Protein AF-A0A3L8BNQ1-F1 (afdb_monomer_lite)

Foldseek 3Di:
DQLLLQLLVLLVCVLANPPPDDSVLDDLQLLVLSLVLQCVLQVVLVNNPQQPDDPDDDQDSVNSSVSSSVVSVCVVVVVCSNRPPCSNVSSVVSVVSNVCVSVVNDDDDD

pLDDT: mean 76.47, std 13.31, range [37.41, 91.31]

Structure (mmCIF, N/CA/C/O backbone):
data_AF-A0A3L8BNQ1-F1
#
_entry.id   AF-A0A3L8BNQ1-F1
#
loop_
_atom_site.group_PDB
_atom_site.id
_atom_site.type_symbol
_atom_site.label_atom_id
_atom_site.label_alt_id
_atom_site.label_comp_id
_atom_site.label_asym_id
_atom_site.label_entity_id
_atom_site.label_seq_id
_atom_site.pdbx_PDB_ins_code
_atom_site.Cartn_x
_atom_site.Cartn_y
_atom_site.Cartn_z
_atom_site.occupancy
_atom_site.B_iso_or_equiv
_atom_site.auth_seq_id
_atom_site.auth_comp_id
_atom_site.auth_asym_id
_atom_site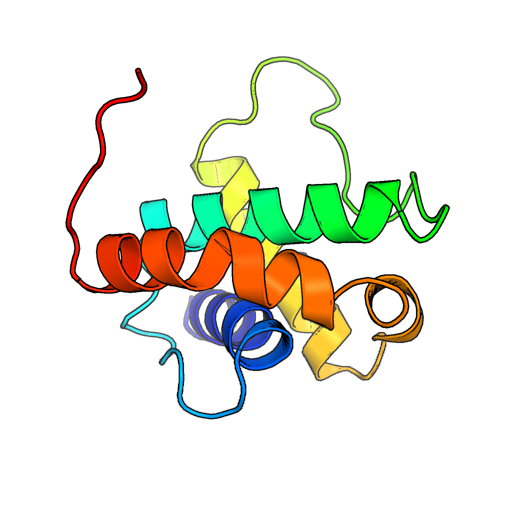.auth_atom_id
_atom_site.pdbx_PDB_model_num
ATOM 1 N N . MET A 1 1 ? -12.220 17.089 0.142 1.00 49.22 1 MET A N 1
ATOM 2 C CA . MET A 1 1 ? -11.146 16.472 0.964 1.00 49.22 1 MET A CA 1
ATOM 3 C C . MET A 1 1 ? -11.476 15.070 1.510 1.00 49.22 1 MET A C 1
ATOM 5 O O . MET A 1 1 ? -10.539 14.303 1.681 1.00 49.22 1 MET A O 1
ATOM 9 N N . LYS A 1 2 ? -12.750 14.669 1.704 1.00 50.25 2 LYS A N 1
ATOM 10 C CA . LYS A 1 2 ? -13.127 13.302 2.158 1.00 50.25 2 LYS A CA 1
ATOM 11 C C . LYS A 1 2 ? -12.598 12.156 1.272 1.00 50.25 2 LYS A C 1
ATOM 13 O O . LYS A 1 2 ? -12.063 11.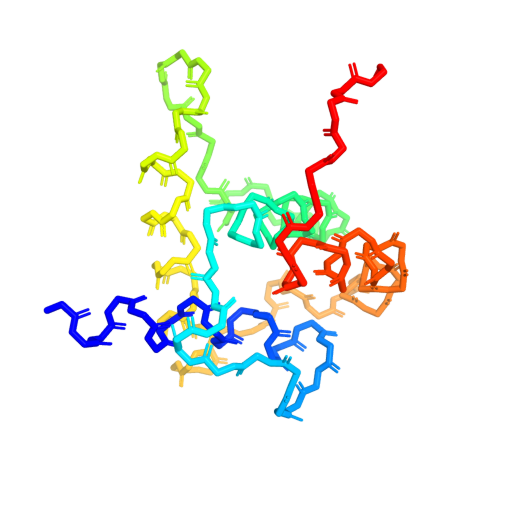186 1.795 1.00 50.25 2 LYS A O 1
ATOM 18 N N . TYR A 1 3 ? -12.665 12.303 -0.054 1.00 55.81 3 TYR A N 1
ATOM 19 C CA . TYR A 1 3 ? -12.192 11.273 -0.992 1.00 55.81 3 TYR A CA 1
ATOM 20 C C . TYR A 1 3 ? -10.679 11.015 -0.919 1.00 55.81 3 TYR A C 1
ATOM 22 O O . TYR A 1 3 ? -10.246 9.882 -1.076 1.00 55.81 3 TYR A O 1
ATOM 30 N N . GLY A 1 4 ? -9.868 12.037 -0.617 1.00 62.62 4 GLY A N 1
ATOM 31 C CA . GLY A 1 4 ? -8.415 11.871 -0.504 1.00 62.62 4 GLY A CA 1
ATOM 32 C C . GLY A 1 4 ? -8.011 10.990 0.680 1.00 62.62 4 GLY A C 1
ATOM 33 O O . GLY A 1 4 ? -7.112 10.170 0.553 1.00 62.62 4 GLY A O 1
ATOM 34 N N . MET A 1 5 ? -8.707 11.114 1.813 1.00 68.56 5 MET A N 1
ATOM 35 C CA . MET A 1 5 ? -8.487 10.280 2.999 1.00 68.56 5 MET A CA 1
ATOM 36 C C . MET A 1 5 ? -8.899 8.821 2.768 1.00 68.56 5 MET A C 1
ATOM 38 O O . MET A 1 5 ? -8.133 7.917 3.091 1.00 68.56 5 MET A O 1
ATOM 42 N N . LEU A 1 6 ? -10.064 8.605 2.148 1.00 77.00 6 LEU A N 1
ATOM 43 C CA . LEU A 1 6 ? -10.577 7.275 1.801 1.00 77.00 6 LEU A CA 1
ATOM 44 C C . LEU A 1 6 ? -9.618 6.500 0.896 1.00 77.00 6 LEU A C 1
ATOM 46 O O . LEU A 1 6 ? -9.291 5.351 1.185 1.00 77.00 6 LEU A O 1
ATOM 50 N N . CYS A 1 7 ? -9.098 7.148 -0.147 1.00 79.12 7 CYS A N 1
ATOM 51 C CA . CYS A 1 7 ? -8.175 6.482 -1.056 1.00 79.12 7 CYS A CA 1
ATOM 52 C C . CYS A 1 7 ? -6.866 6.069 -0.366 1.00 79.12 7 CYS A C 1
ATOM 54 O O . CYS A 1 7 ? -6.302 5.033 -0.694 1.00 79.12 7 CYS A O 1
ATOM 56 N N . ARG A 1 8 ? -6.373 6.829 0.620 1.00 82.62 8 ARG A N 1
ATOM 57 C CA . ARG A 1 8 ? -5.137 6.452 1.329 1.00 82.62 8 ARG A CA 1
ATOM 58 C C . ARG A 1 8 ? -5.316 5.186 2.163 1.00 82.62 8 ARG A C 1
ATOM 60 O O . ARG A 1 8 ? -4.459 4.309 2.128 1.00 82.62 8 ARG A O 1
ATOM 67 N N . ALA A 1 9 ? -6.449 5.068 2.853 1.00 87.50 9 ALA A N 1
ATOM 68 C CA . ALA A 1 9 ? -6.789 3.859 3.598 1.00 87.50 9 ALA A CA 1
ATOM 69 C C . ALA A 1 9 ? -6.958 2.643 2.673 1.00 87.50 9 ALA A C 1
ATOM 71 O O . ALA A 1 9 ? -6.587 1.538 3.052 1.00 87.50 9 ALA A O 1
ATOM 72 N N . ALA A 1 10 ? -7.443 2.840 1.441 1.00 89.25 10 ALA A N 1
ATOM 73 C CA . ALA A 1 10 ? -7.598 1.758 0.471 1.00 89.25 10 ALA A CA 1
ATOM 74 C C . ALA A 1 10 ? -6.269 1.072 0.115 1.00 89.25 10 ALA A C 1
ATOM 76 O O . ALA A 1 10 ? -6.237 -0.150 0.013 1.00 89.25 10 ALA A O 1
ATOM 77 N N . VAL A 1 11 ? -5.166 1.821 -0.013 1.00 87.56 11 VAL A N 1
ATOM 78 C CA . VAL A 1 11 ? -3.832 1.233 -0.260 1.00 87.56 11 VAL A CA 1
ATOM 79 C C . VAL A 1 11 ? -3.388 0.362 0.912 1.00 87.56 11 VAL A C 1
ATOM 81 O O . VAL A 1 11 ? -2.902 -0.749 0.718 1.00 87.56 11 VAL A O 1
ATOM 84 N N . ILE A 1 12 ? -3.586 0.842 2.138 1.00 90.56 12 ILE A N 1
ATOM 85 C CA . ILE A 1 12 ? -3.222 0.090 3.340 1.00 90.56 12 ILE A CA 1
ATOM 86 C C . ILE A 1 12 ? -4.093 -1.169 3.462 1.00 90.56 12 ILE A C 1
ATOM 88 O O . ILE A 1 12 ? -3.587 -2.280 3.596 1.00 90.56 12 ILE A O 1
ATOM 92 N N . ASN A 1 13 ? -5.408 -1.037 3.312 1.00 91.31 13 ASN A N 1
ATOM 93 C CA . ASN A 1 13 ? -6.318 -2.181 3.388 1.00 91.31 13 ASN A CA 1
ATOM 94 C C . ASN A 1 13 ? -6.104 -3.183 2.250 1.00 91.31 13 ASN A C 1
ATOM 96 O O . ASN A 1 13 ? -6.392 -4.370 2.396 1.00 91.31 13 ASN A O 1
ATOM 100 N N . TYR A 1 14 ? -5.560 -2.722 1.127 1.00 87.19 14 TYR A N 1
ATOM 101 C CA . TYR A 1 14 ? -5.072 -3.599 0.087 1.00 87.19 14 TYR A CA 1
ATOM 102 C C . TYR A 1 14 ? -3.890 -4.417 0.604 1.00 87.19 14 TYR A C 1
ATOM 104 O O . TYR A 1 14 ? -4.013 -5.624 0.711 1.00 87.19 14 TYR A O 1
ATOM 112 N N . PHE A 1 15 ? -2.778 -3.840 1.041 1.00 85.69 15 PHE A N 1
ATOM 113 C CA . PHE A 1 15 ? -1.634 -4.657 1.478 1.00 85.69 15 PHE A CA 1
ATOM 114 C C . PHE A 1 15 ? -1.908 -5.552 2.697 1.00 85.69 15 PHE A C 1
ATOM 116 O O . PHE A 1 15 ? -1.455 -6.695 2.713 1.00 85.69 15 PHE A O 1
ATOM 123 N N . TRP A 1 16 ? -2.659 -5.062 3.683 1.00 90.56 16 TRP A N 1
ATOM 124 C CA . TRP A 1 16 ? -2.735 -5.687 5.009 1.00 90.56 16 TRP A CA 1
ATOM 125 C C . TRP A 1 16 ? -4.125 -6.195 5.409 1.00 90.56 16 TRP A C 1
ATOM 127 O O . TRP A 1 16 ? -4.280 -6.761 6.487 1.00 90.56 16 TRP A O 1
ATOM 137 N N . GLY A 1 17 ? -5.113 -6.073 4.521 1.00 89.19 17 GLY A N 1
ATOM 138 C CA . GLY A 1 17 ? -6.469 -6.572 4.734 1.00 89.19 17 GLY A CA 1
ATOM 139 C C . GLY A 1 17 ? -7.450 -5.491 5.184 1.00 89.19 17 GLY A C 1
ATOM 140 O O . GLY A 1 17 ? -7.073 -4.439 5.709 1.00 89.19 17 GLY A O 1
ATOM 141 N N . GLN A 1 18 ? -8.738 -5.759 4.956 1.00 89.12 18 GLN A N 1
ATOM 142 C CA . GLN A 1 18 ? -9.819 -4.838 5.307 1.00 89.12 18 GLN A CA 1
ATOM 143 C C . GLN A 1 18 ? -9.824 -4.538 6.810 1.00 89.12 18 GLN A C 1
ATOM 145 O O . GLN A 1 18 ? -9.651 -5.436 7.627 1.00 89.12 18 GLN A O 1
ATOM 150 N N . GLY A 1 19 ? -10.026 -3.266 7.163 1.00 88.12 19 GLY A N 1
ATOM 151 C CA . GLY A 1 19 ? -10.056 -2.807 8.556 1.00 88.12 19 GLY A CA 1
ATOM 152 C C . GLY A 1 19 ? -8.691 -2.463 9.163 1.00 88.12 19 GLY A C 1
ATOM 153 O O . GLY A 1 19 ? -8.660 -1.976 10.288 1.00 88.12 19 GLY A O 1
ATOM 154 N N . THR A 1 20 ? -7.581 -2.631 8.433 1.00 90.94 20 THR A N 1
ATOM 155 C CA . THR A 1 20 ? -6.242 -2.237 8.921 1.00 90.94 20 THR A CA 1
ATOM 156 C C . THR A 1 20 ? -6.117 -0.725 9.117 1.00 90.94 20 THR A C 1
ATOM 158 O O . THR A 1 20 ? -5.512 -0.263 10.081 1.00 90.94 20 THR A O 1
ATOM 161 N N . ALA A 1 21 ? -6.691 0.065 8.210 1.00 91.19 21 ALA A N 1
ATOM 162 C CA . ALA A 1 21 ? -6.732 1.514 8.315 1.00 91.19 21 ALA A CA 1
ATOM 163 C C . ALA A 1 21 ? -8.126 2.067 8.029 1.00 91.19 21 ALA A C 1
ATOM 165 O O . ALA A 1 21 ? -8.843 1.617 7.127 1.00 91.19 21 ALA A O 1
ATOM 166 N N . THR A 1 22 ? -8.463 3.121 8.766 1.00 90.94 22 THR A N 1
ATOM 167 C CA . THR A 1 22 ? -9.602 3.993 8.486 1.00 90.94 22 THR A CA 1
ATOM 168 C C . THR A 1 22 ? -9.108 5.266 7.797 1.00 90.94 22 THR A C 1
ATOM 170 O O . THR A 1 22 ? -7.935 5.624 7.920 1.00 90.94 22 THR A O 1
ATOM 173 N N . PRO A 1 23 ? -9.970 6.004 7.080 1.00 86.38 23 PRO A N 1
ATOM 174 C CA . PRO A 1 23 ? -9.583 7.265 6.444 1.00 86.38 23 PRO A CA 1
ATOM 175 C C . PRO A 1 23 ? -8.913 8.265 7.406 1.00 86.38 23 PRO A C 1
ATOM 177 O O . PRO A 1 23 ? -8.042 9.029 6.987 1.00 86.38 23 PRO A O 1
ATOM 180 N N . GLN A 1 24 ? -9.313 8.246 8.680 1.00 85.25 24 GLN A N 1
ATOM 181 C CA . GLN A 1 24 ? -8.833 9.120 9.748 1.00 85.25 24 GLN A CA 1
ATOM 182 C C . GLN A 1 24 ? -7.519 8.639 10.376 1.00 85.25 24 GLN A C 1
ATOM 184 O O . GLN A 1 24 ? -6.747 9.473 10.840 1.00 85.25 24 GLN A O 1
ATOM 189 N N . SER A 1 25 ? -7.239 7.331 10.376 1.00 86.12 25 SER A N 1
ATOM 190 C CA . SER A 1 25 ? -6.010 6.787 10.975 1.00 86.12 25 SER A CA 1
ATOM 191 C C . SER A 1 25 ? -4.772 6.973 10.093 1.00 86.12 25 SER A C 1
ATOM 193 O O . SER A 1 25 ? -3.650 6.804 10.564 1.00 86.12 25 SER A O 1
ATOM 195 N N . VAL A 1 26 ? -4.941 7.324 8.812 1.00 86.81 26 VAL A N 1
ATOM 196 C CA . VAL A 1 26 ? -3.809 7.507 7.893 1.00 86.81 26 VAL A CA 1
ATOM 197 C C . VAL A 1 26 ? -3.205 8.902 8.025 1.00 86.81 26 VAL A C 1
ATOM 199 O O . VAL A 1 26 ? -3.644 9.861 7.379 1.00 86.81 26 VAL A O 1
ATOM 202 N N . ASN A 1 27 ? -2.154 8.986 8.836 1.00 89.31 27 ASN A N 1
ATOM 203 C CA . ASN A 1 27 ? -1.277 10.149 8.916 1.00 89.31 27 ASN A CA 1
ATOM 204 C C . ASN A 1 27 ? -0.207 10.146 7.801 1.00 89.31 27 ASN A C 1
ATOM 206 O O . ASN A 1 27 ? -0.165 9.269 6.934 1.00 89.31 27 ASN A O 1
ATOM 210 N N . GLU A 1 28 ? 0.646 11.170 7.798 1.00 86.44 28 GLU A N 1
ATOM 211 C CA . GLU A 1 28 ? 1.700 11.342 6.791 1.00 86.44 28 GLU A CA 1
ATOM 212 C C . GLU A 1 28 ? 2.731 10.209 6.801 1.00 86.44 28 GLU A C 1
ATOM 214 O O . GLU A 1 28 ? 3.132 9.744 5.735 1.00 86.44 28 GLU A O 1
ATOM 219 N N . GLN A 1 29 ? 3.103 9.714 7.982 1.00 86.56 29 GLN A N 1
ATOM 220 C CA . GLN A 1 29 ? 4.066 8.625 8.118 1.00 86.56 29 GLN A CA 1
ATOM 221 C C . GLN A 1 29 ? 3.498 7.311 7.579 1.00 86.56 29 GLN A C 1
ATOM 223 O O . GLN A 1 29 ? 4.171 6.600 6.838 1.00 86.56 29 GLN A O 1
ATOM 228 N N . ALA A 1 30 ? 2.231 7.017 7.872 1.00 87.25 30 ALA A N 1
ATOM 229 C CA . ALA A 1 30 ? 1.548 5.848 7.329 1.00 87.25 30 ALA A CA 1
ATOM 230 C C . ALA A 1 30 ? 1.438 5.926 5.797 1.00 87.25 30 ALA A C 1
ATOM 232 O O . ALA A 1 30 ? 1.576 4.912 5.113 1.00 87.25 30 ALA A O 1
ATOM 233 N N . ALA A 1 31 ? 1.252 7.129 5.240 1.00 86.94 31 ALA A N 1
ATOM 234 C CA . ALA A 1 31 ? 1.285 7.335 3.795 1.00 86.94 31 ALA A CA 1
ATOM 235 C C . ALA A 1 31 ? 2.689 7.103 3.204 1.00 86.94 31 ALA A C 1
ATOM 237 O O . ALA A 1 31 ? 2.789 6.502 2.138 1.00 86.94 31 ALA A O 1
ATOM 238 N N . LEU A 1 32 ? 3.762 7.522 3.882 1.00 86.94 32 LEU A N 1
ATOM 239 C CA . LEU A 1 32 ? 5.139 7.243 3.452 1.00 86.94 32 LEU A CA 1
ATOM 240 C C . LEU A 1 32 ? 5.430 5.738 3.434 1.00 86.94 32 LEU A C 1
ATOM 242 O O . LEU A 1 32 ? 5.863 5.216 2.412 1.00 86.94 32 LEU A O 1
ATOM 246 N N . VAL A 1 33 ? 5.094 5.026 4.511 1.00 88.62 33 VAL A N 1
ATOM 247 C CA . VAL A 1 33 ? 5.280 3.568 4.603 1.00 88.62 33 VAL A CA 1
ATOM 248 C C . VAL A 1 33 ? 4.480 2.833 3.524 1.00 88.62 33 VAL A C 1
ATOM 250 O O . VAL A 1 33 ? 4.995 1.925 2.874 1.00 88.62 33 VAL A O 1
ATOM 253 N N . ALA A 1 34 ? 3.229 3.241 3.285 1.00 87.81 34 ALA A N 1
ATOM 254 C CA . ALA A 1 34 ? 2.411 2.671 2.218 1.00 87.81 34 ALA A CA 1
ATOM 255 C C . ALA A 1 34 ? 3.013 2.926 0.825 1.00 87.81 34 ALA A C 1
ATOM 257 O O . ALA A 1 34 ? 2.933 2.063 -0.046 1.00 87.81 34 ALA A O 1
ATOM 258 N N . TYR A 1 35 ? 3.624 4.093 0.612 1.00 86.19 35 TYR A N 1
ATOM 259 C CA . TYR A 1 35 ? 4.301 4.432 -0.636 1.00 86.19 35 TYR A CA 1
ATOM 260 C C . TYR A 1 35 ? 5.582 3.613 -0.855 1.00 86.19 35 TYR A C 1
ATOM 262 O O . TYR A 1 35 ? 5.784 3.100 -1.951 1.00 86.19 35 TYR A O 1
ATOM 270 N N . GLU A 1 36 ? 6.406 3.421 0.176 1.00 85.50 36 GLU A N 1
ATOM 271 C CA . GLU A 1 36 ? 7.598 2.562 0.099 1.00 85.50 36 GLU A CA 1
ATOM 272 C C . GLU A 1 36 ? 7.222 1.104 -0.198 1.00 85.50 36 GLU A C 1
ATOM 274 O O . GLU A 1 36 ? 7.831 0.459 -1.049 1.00 85.50 36 GLU A O 1
ATOM 279 N N . ALA A 1 37 ? 6.169 0.591 0.447 1.00 85.38 37 ALA A N 1
ATOM 280 C CA . ALA A 1 37 ? 5.648 -0.744 0.164 1.00 85.38 37 ALA A CA 1
ATOM 281 C C . ALA A 1 37 ? 5.149 -0.870 -1.287 1.00 85.38 37 ALA A C 1
ATOM 283 O O . ALA A 1 37 ? 5.377 -1.887 -1.941 1.00 85.38 37 ALA A O 1
ATOM 284 N N . LEU A 1 38 ? 4.503 0.168 -1.823 1.00 82.56 38 LEU A N 1
ATOM 285 C CA . LEU A 1 38 ? 4.109 0.209 -3.231 1.00 82.56 38 LEU A CA 1
ATOM 286 C C . LEU A 1 38 ? 5.319 0.189 -4.163 1.00 82.56 38 LEU A C 1
ATOM 288 O O . LEU A 1 38 ? 5.318 -0.580 -5.118 1.00 82.56 38 LEU A O 1
ATOM 292 N N . GLU A 1 39 ? 6.344 0.994 -3.890 1.00 80.19 39 GLU A N 1
ATOM 293 C CA . GLU A 1 39 ? 7.568 1.031 -4.692 1.00 80.19 39 GLU A CA 1
ATOM 294 C C . GLU A 1 39 ? 8.264 -0.335 -4.708 1.00 80.19 39 GLU A C 1
ATOM 296 O O . GLU A 1 39 ? 8.587 -0.849 -5.777 1.00 80.19 39 GLU A O 1
ATOM 301 N N . GLN A 1 40 ? 8.403 -0.977 -3.547 1.00 79.12 40 GLN A N 1
ATOM 302 C CA . GLN A 1 40 ? 9.005 -2.308 -3.437 1.00 79.12 40 GLN A CA 1
ATOM 303 C C . GLN A 1 40 ? 8.177 -3.391 -4.135 1.00 79.12 40 GLN A C 1
ATOM 305 O O . GLN A 1 40 ? 8.742 -4.260 -4.797 1.00 79.12 40 GLN A O 1
ATOM 310 N N . ALA A 1 41 ? 6.847 -3.341 -4.022 1.00 76.94 41 ALA A N 1
ATOM 311 C CA . ALA A 1 41 ? 5.967 -4.275 -4.723 1.00 76.94 41 ALA A CA 1
ATOM 312 C C . ALA A 1 41 ? 6.005 -4.079 -6.245 1.00 76.94 41 ALA A C 1
ATOM 314 O O . ALA A 1 41 ? 5.819 -5.042 -6.978 1.00 76.94 41 ALA A O 1
ATOM 315 N N . ASN A 1 42 ? 6.256 -2.850 -6.699 1.00 73.69 42 ASN A N 1
ATOM 316 C CA . ASN A 1 42 ? 6.335 -2.493 -8.109 1.00 73.69 42 ASN A CA 1
ATOM 317 C C . ASN A 1 42 ? 7.664 -2.912 -8.754 1.00 73.69 42 ASN A C 1
ATOM 319 O O . ASN A 1 42 ? 7.685 -3.378 -9.889 1.00 73.69 42 ASN A O 1
ATOM 323 N N . VAL A 1 43 ? 8.772 -2.768 -8.018 1.00 69.75 43 VAL A N 1
ATOM 324 C CA . VAL A 1 43 ? 10.114 -3.183 -8.468 1.00 69.75 43 VAL A CA 1
ATOM 325 C C . VAL A 1 43 ? 10.168 -4.679 -8.768 1.00 69.75 43 VAL A C 1
ATOM 327 O O . VAL A 1 43 ? 10.867 -5.090 -9.682 1.00 69.75 43 VAL A O 1
ATOM 330 N N . CYS A 1 44 ? 9.432 -5.497 -8.022 1.00 70.69 44 CYS A N 1
ATOM 331 C CA . CYS A 1 44 ? 9.439 -6.945 -8.212 1.00 70.69 44 CYS A CA 1
ATOM 332 C C . CYS A 1 44 ? 8.283 -7.470 -9.083 1.00 70.69 44 CYS A C 1
ATOM 334 O O . CYS A 1 44 ? 8.215 -8.672 -9.319 1.00 70.69 44 CYS A O 1
ATOM 336 N N . SER A 1 45 ? 7.375 -6.602 -9.550 1.00 63.38 45 SER A N 1
ATOM 337 C CA . SER A 1 45 ? 6.306 -6.961 -10.494 1.00 63.38 45 SER A CA 1
ATOM 338 C C . SER A 1 45 ? 6.605 -6.549 -11.944 1.00 63.38 45 SER A C 1
ATOM 340 O O . SER A 1 45 ? 5.687 -6.526 -12.763 1.00 63.38 45 SER A O 1
ATOM 342 N N . ASP A 1 46 ? 7.861 -6.190 -12.257 1.00 59.28 46 ASP A N 1
ATOM 343 C CA . ASP A 1 46 ? 8.331 -5.620 -13.538 1.00 59.28 46 ASP A CA 1
ATOM 344 C C . ASP A 1 46 ? 7.531 -4.390 -14.029 1.00 59.28 46 ASP A C 1
ATOM 346 O O . ASP A 1 46 ? 7.676 -3.926 -15.158 1.00 59.28 46 ASP A O 1
ATOM 350 N N . SER A 1 47 ? 6.710 -3.790 -13.163 1.00 55.88 47 SER A N 1
ATOM 351 C CA . SER A 1 47 ? 5.767 -2.715 -13.495 1.00 55.88 47 SER A CA 1
ATOM 352 C C . SER A 1 47 ? 6.340 -1.318 -13.244 1.00 55.88 47 SER A C 1
ATOM 354 O O . SER A 1 47 ? 5.683 -0.434 -12.695 1.00 55.88 47 SER A O 1
ATOM 356 N N . MET A 1 48 ? 7.586 -1.078 -13.650 1.00 47.22 48 MET A N 1
ATOM 357 C CA . MET A 1 48 ? 8.374 0.113 -13.286 1.00 47.22 48 MET A CA 1
ATOM 358 C C . MET A 1 48 ? 7.700 1.478 -13.565 1.00 47.22 48 MET A C 1
ATOM 360 O O . MET A 1 48 ? 8.032 2.451 -12.889 1.00 47.22 48 MET A O 1
ATOM 364 N N . ASP A 1 49 ? 6.700 1.548 -14.450 1.00 56.94 49 ASP A N 1
ATOM 365 C CA . ASP A 1 49 ? 5.939 2.768 -14.776 1.00 56.94 49 ASP A CA 1
ATOM 366 C C . ASP A 1 49 ? 4.817 3.135 -13.781 1.00 56.94 49 ASP A C 1
ATOM 368 O O . ASP A 1 49 ? 4.220 4.213 -13.863 1.00 56.94 49 ASP A O 1
ATOM 372 N N . LEU A 1 50 ? 4.470 2.247 -12.842 1.00 55.22 50 LEU A N 1
ATOM 373 C CA . LEU A 1 50 ? 3.145 2.278 -12.203 1.00 55.22 50 LEU A CA 1
ATOM 374 C C . LEU A 1 50 ? 3.112 2.911 -10.802 1.00 55.22 50 LEU A C 1
ATOM 376 O O . LEU A 1 50 ? 2.031 3.299 -10.327 1.00 55.22 50 LEU A O 1
ATOM 380 N N . VAL A 1 51 ? 4.285 3.141 -10.202 1.00 62.91 51 VAL A N 1
ATOM 381 C CA . VAL A 1 51 ? 4.510 4.128 -9.134 1.00 62.91 51 VAL A CA 1
ATOM 382 C C . VAL A 1 51 ? 5.281 5.295 -9.758 1.00 62.91 51 VAL A C 1
ATOM 384 O O . VAL A 1 51 ? 6.470 5.143 -10.038 1.00 62.91 51 VAL A O 1
ATOM 387 N N . PRO A 1 52 ? 4.639 6.452 -10.016 1.00 62.75 52 PRO A N 1
ATOM 388 C CA . PRO A 1 52 ? 5.312 7.570 -10.666 1.00 62.75 52 PRO A CA 1
ATOM 389 C C . PRO A 1 52 ? 6.527 7.972 -9.839 1.00 62.75 52 PRO A C 1
ATOM 391 O O . PRO A 1 52 ? 6.347 8.308 -8.676 1.00 62.75 52 PRO A O 1
ATOM 394 N N . ARG A 1 53 ? 7.738 7.963 -10.401 1.00 63.78 53 ARG A N 1
ATOM 395 C CA . ARG A 1 53 ? 8.911 8.520 -9.713 1.00 63.78 53 ARG A CA 1
ATOM 396 C C . ARG A 1 53 ? 8.838 10.051 -9.729 1.00 63.78 53 ARG A C 1
ATOM 398 O O . ARG A 1 53 ? 8.320 10.619 -10.695 1.00 63.78 53 ARG A O 1
ATOM 405 N N . PRO A 1 54 ? 9.322 10.752 -8.690 1.00 61.75 54 PRO A N 1
ATOM 406 C CA . PRO A 1 54 ? 9.392 12.207 -8.723 1.00 61.75 54 PRO A CA 1
ATOM 407 C C . PRO A 1 54 ? 10.233 12.650 -9.926 1.00 61.75 54 PRO A C 1
ATOM 409 O O . PRO A 1 54 ? 11.395 12.276 -10.041 1.00 61.75 54 PRO A O 1
ATOM 412 N N . THR A 1 55 ? 9.647 13.434 -10.831 1.00 57.19 55 THR A N 1
ATOM 413 C CA . THR A 1 55 ? 10.318 13.877 -12.066 1.00 57.19 55 THR A CA 1
ATOM 414 C C . THR A 1 55 ? 11.451 14.875 -11.782 1.00 57.19 55 THR A C 1
ATOM 416 O O . THR A 1 55 ? 12.372 14.989 -12.580 1.00 57.19 55 THR A O 1
ATOM 419 N N . TYR A 1 56 ? 11.411 15.564 -10.631 1.00 46.69 56 TYR A N 1
ATOM 420 C CA . TYR A 1 56 ? 12.414 16.538 -10.191 1.00 46.69 56 TYR A CA 1
ATOM 421 C C . TYR A 1 56 ? 12.501 16.574 -8.653 1.00 46.69 56 TYR A C 1
ATOM 423 O O . TYR A 1 56 ? 11.566 17.025 -7.992 1.00 46.69 56 TYR A O 1
ATOM 431 N N . GLY A 1 57 ? 13.629 16.132 -8.087 1.00 52.75 57 GLY A N 1
ATOM 432 C CA . GLY A 1 57 ? 13.953 16.282 -6.660 1.00 52.75 57 GLY A CA 1
ATOM 433 C C . GLY A 1 57 ? 13.259 15.304 -5.699 1.00 52.75 57 GLY A C 1
ATOM 434 O O . GLY A 1 57 ? 12.282 14.640 -6.040 1.00 52.75 57 GLY A O 1
ATOM 435 N N . ALA A 1 58 ? 13.810 15.205 -4.482 1.00 52.38 58 ALA A N 1
ATOM 436 C CA . ALA A 1 58 ? 13.352 14.302 -3.426 1.00 52.38 58 ALA A CA 1
ATOM 437 C C . ALA A 1 58 ? 11.830 14.389 -3.216 1.00 52.38 58 ALA A C 1
ATOM 439 O O . ALA A 1 58 ? 11.264 15.481 -3.119 1.00 52.38 58 ALA A O 1
ATOM 440 N N . ALA A 1 59 ? 11.168 13.232 -3.140 1.00 60.34 59 ALA A N 1
ATOM 441 C CA . ALA A 1 59 ? 9.732 13.134 -2.921 1.00 60.34 59 ALA A CA 1
ATOM 442 C C . ALA A 1 59 ? 9.334 13.890 -1.642 1.00 60.34 59 ALA A C 1
ATOM 444 O O . ALA A 1 59 ? 9.573 13.422 -0.530 1.00 60.34 59 ALA A O 1
ATOM 445 N N . ASN A 1 60 ? 8.722 15.071 -1.776 1.00 73.88 60 ASN A N 1
ATOM 446 C CA . ASN A 1 60 ? 8.163 15.747 -0.611 1.00 73.88 60 ASN A CA 1
ATOM 447 C C . ASN A 1 60 ? 6.944 14.958 -0.094 1.00 73.88 60 ASN A C 1
ATOM 449 O O . ASN A 1 60 ? 6.198 14.354 -0.869 1.00 73.88 60 ASN A O 1
ATOM 453 N N . VAL A 1 61 ? 6.719 14.968 1.222 1.00 77.44 61 VAL A N 1
ATOM 454 C CA . VAL A 1 61 ? 5.642 14.195 1.876 1.00 77.44 61 VAL A CA 1
ATOM 455 C C . VAL A 1 61 ? 4.271 14.498 1.261 1.00 77.44 61 VAL A C 1
ATOM 457 O O . VAL A 1 61 ? 3.462 13.600 1.034 1.00 77.44 61 VAL A O 1
ATOM 460 N N . LYS A 1 62 ? 4.025 15.758 0.885 1.00 81.19 62 LYS A N 1
ATOM 461 C CA . LYS A 1 62 ? 2.786 16.190 0.221 1.00 81.19 62 LYS A CA 1
ATOM 462 C C . LYS A 1 62 ? 2.575 15.505 -1.132 1.00 81.19 62 LYS A C 1
ATOM 464 O O . LYS A 1 62 ? 1.440 15.181 -1.488 1.00 81.19 62 LYS A O 1
ATOM 469 N N . TRP A 1 63 ? 3.639 15.297 -1.897 1.00 81.88 63 TRP A N 1
ATOM 470 C CA . TRP A 1 63 ? 3.612 14.567 -3.155 1.00 81.88 63 TRP A CA 1
ATOM 471 C C . TRP A 1 63 ? 3.351 13.084 -2.893 1.00 81.88 63 TRP A C 1
ATOM 473 O O . TRP A 1 63 ? 2.452 12.532 -3.525 1.00 81.88 63 TRP A O 1
ATOM 483 N N . VAL A 1 64 ? 4.007 12.480 -1.896 1.00 81.25 64 VAL A N 1
ATOM 484 C CA . VAL A 1 64 ? 3.782 11.072 -1.521 1.00 81.25 64 VAL A CA 1
ATOM 485 C C . VAL A 1 64 ? 2.324 10.833 -1.137 1.00 81.25 64 VAL A C 1
ATOM 487 O O . VAL A 1 64 ? 1.658 9.968 -1.703 1.00 81.25 64 VAL A O 1
ATOM 490 N N . VAL A 1 65 ? 1.773 11.674 -0.261 1.00 83.12 65 VAL A N 1
ATOM 491 C CA . VAL A 1 65 ? 0.365 11.614 0.154 1.00 83.12 65 VAL A CA 1
ATOM 492 C C . VAL A 1 65 ? -0.583 11.681 -1.050 1.00 83.12 65 VAL A C 1
ATOM 494 O O . VAL A 1 65 ? -1.573 10.946 -1.104 1.00 83.12 65 VAL A O 1
ATOM 497 N N . LYS A 1 66 ? -0.288 12.536 -2.040 1.00 83.56 66 LYS A N 1
ATOM 498 C CA . LYS A 1 66 ? -1.070 12.619 -3.283 1.00 83.56 66 LYS A CA 1
ATOM 499 C C . LYS A 1 66 ? -0.945 11.352 -4.127 1.00 83.56 66 LYS A C 1
ATOM 501 O O . LYS A 1 66 ? -1.953 10.918 -4.682 1.00 83.56 66 LYS A O 1
ATOM 506 N N . GLN A 1 67 ? 0.249 10.773 -4.239 1.00 82.44 67 GLN A N 1
ATOM 507 C CA . GLN A 1 67 ? 0.454 9.547 -5.012 1.00 82.44 67 GLN A CA 1
ATOM 508 C C . GLN A 1 67 ? -0.275 8.363 -4.386 1.00 82.44 67 GLN A C 1
ATOM 510 O O . GLN A 1 67 ? -1.019 7.680 -5.084 1.00 82.44 67 GLN A O 1
ATOM 515 N N . VAL A 1 68 ? -0.173 8.186 -3.067 1.00 82.31 68 VAL A N 1
ATOM 516 C CA . VAL A 1 68 ? -0.902 7.134 -2.341 1.00 82.31 68 VAL A CA 1
ATOM 517 C C . VAL A 1 68 ? -2.410 7.275 -2.550 1.00 82.31 68 VAL A C 1
ATOM 519 O O . VAL A 1 68 ? -3.087 6.292 -2.831 1.00 82.31 68 VAL A O 1
ATOM 522 N N . ALA A 1 69 ? -2.954 8.496 -2.514 1.00 85.06 69 ALA A N 1
ATOM 523 C CA . ALA A 1 69 ? -4.371 8.718 -2.802 1.00 85.06 69 ALA A CA 1
ATOM 524 C C . ALA A 1 69 ? -4.753 8.395 -4.264 1.00 85.06 69 ALA A C 1
ATOM 526 O O . ALA A 1 69 ? -5.818 7.829 -4.513 1.00 85.06 69 ALA A O 1
ATOM 527 N N . LYS A 1 70 ? -3.909 8.726 -5.250 1.00 84.06 70 LYS A N 1
ATOM 528 C CA . LYS A 1 70 ? -4.151 8.362 -6.661 1.00 84.06 70 LYS A CA 1
ATOM 529 C C . LYS A 1 70 ? -4.130 6.848 -6.864 1.00 84.06 70 LYS 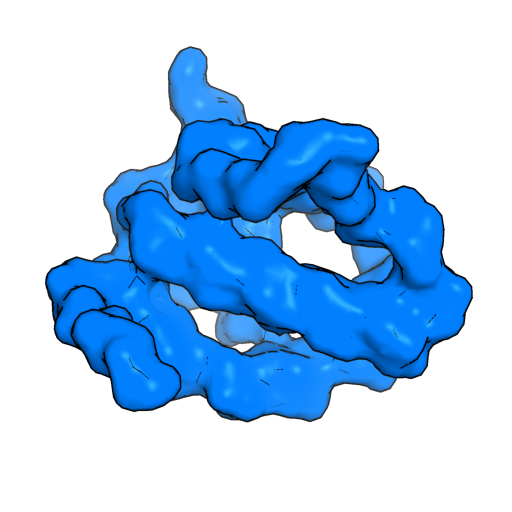A C 1
ATOM 531 O O . LYS A 1 70 ? -4.996 6.313 -7.550 1.00 84.06 70 LYS A O 1
ATOM 536 N N . ILE A 1 71 ? -3.167 6.168 -6.249 1.00 80.56 71 ILE A N 1
ATOM 537 C CA . ILE A 1 71 ? -3.032 4.709 -6.302 1.00 80.56 71 ILE A CA 1
ATOM 538 C C . ILE A 1 71 ? -4.229 4.045 -5.624 1.00 80.56 71 ILE A C 1
ATOM 540 O O . ILE A 1 71 ? -4.856 3.175 -6.214 1.00 80.56 71 ILE A O 1
ATOM 544 N N . GLY A 1 72 ? -4.628 4.532 -4.452 1.00 81.62 72 GLY A N 1
ATOM 545 C CA . GLY A 1 72 ? -5.816 4.052 -3.756 1.00 81.62 72 GLY A CA 1
ATOM 546 C C . GLY A 1 72 ? -7.092 4.135 -4.586 1.00 81.62 72 GLY A C 1
ATOM 547 O O . GLY A 1 72 ? -7.901 3.217 -4.550 1.00 81.62 72 GLY A O 1
ATOM 548 N N . LYS A 1 73 ? -7.248 5.186 -5.402 1.00 85.12 73 LYS A N 1
ATOM 549 C CA . LYS A 1 73 ? -8.376 5.291 -6.338 1.00 85.12 73 LYS A CA 1
ATOM 550 C C . LYS A 1 73 ? -8.369 4.162 -7.380 1.00 85.12 73 LYS A C 1
ATOM 552 O O . LYS A 1 73 ? -9.431 3.621 -7.659 1.00 85.12 73 LYS A O 1
ATOM 557 N N . ARG A 1 74 ? -7.196 3.805 -7.921 1.00 80.44 74 ARG A N 1
ATOM 558 C CA . ARG A 1 74 ? -7.033 2.700 -8.889 1.00 80.44 74 ARG A CA 1
ATOM 559 C C . ARG A 1 74 ? -7.338 1.340 -8.261 1.00 80.44 74 ARG A C 1
ATOM 561 O O . ARG A 1 74 ? -8.095 0.553 -8.822 1.00 80.44 74 ARG A O 1
ATOM 568 N N . VAL A 1 75 ? -6.840 1.121 -7.045 1.00 81.38 75 VAL A N 1
ATOM 569 C CA . VAL A 1 75 ? -7.148 -0.073 -6.244 1.00 81.38 75 VAL A CA 1
ATOM 570 C C . VAL A 1 75 ? -8.656 -0.200 -6.021 1.00 81.38 75 VAL A C 1
ATOM 572 O O . VAL A 1 75 ? -9.225 -1.266 -6.230 1.00 81.38 75 VAL A O 1
ATOM 575 N N . MET A 1 76 ? -9.324 0.895 -5.644 1.00 82.44 76 MET A N 1
ATOM 576 C CA . MET A 1 76 ? -10.777 0.909 -5.453 1.00 82.44 76 MET A CA 1
ATOM 577 C C . MET A 1 76 ? -11.559 0.667 -6.750 1.00 82.44 76 MET A C 1
ATOM 579 O O . MET A 1 76 ? -12.666 0.145 -6.685 1.00 82.44 76 MET A O 1
ATOM 583 N N . SER A 1 77 ? -11.011 1.026 -7.916 1.00 83.62 77 SER A N 1
ATOM 584 C CA . SER A 1 77 ? -11.616 0.720 -9.219 1.00 83.62 77 SER A CA 1
ATOM 585 C C . SER A 1 77 ? -11.285 -0.684 -9.743 1.00 83.62 77 SER A C 1
ATOM 587 O O . SER A 1 77 ? -11.648 -0.995 -10.872 1.00 83.62 77 SER A O 1
ATOM 589 N N . GLY A 1 78 ? -10.607 -1.528 -8.955 1.00 76.69 78 GLY A N 1
ATOM 590 C CA . GLY A 1 78 ? -10.286 -2.916 -9.313 1.00 76.69 78 GLY A CA 1
ATOM 591 C C . GLY A 1 78 ? -8.981 -3.105 -10.093 1.00 76.69 78 GLY A C 1
ATOM 592 O O . GLY A 1 78 ? -8.595 -4.242 -10.366 1.00 76.69 78 GLY A O 1
ATOM 593 N N . ASP A 1 79 ? -8.255 -2.027 -10.395 1.00 76.31 79 ASP A N 1
ATOM 594 C CA . ASP A 1 79 ? -6.965 -2.072 -11.089 1.00 76.31 79 ASP A CA 1
ATOM 595 C C . ASP A 1 79 ? -5.854 -2.469 -10.100 1.00 76.31 79 ASP A C 1
ATOM 597 O O . ASP A 1 79 ? -5.223 -1.635 -9.444 1.00 76.31 79 ASP A O 1
ATOM 601 N N . THR A 1 80 ? -5.709 -3.786 -9.910 1.00 72.19 80 THR A N 1
ATOM 602 C CA . THR A 1 80 ? -4.839 -4.403 -8.888 1.00 72.19 80 THR A CA 1
ATOM 603 C C . THR A 1 80 ? -3.806 -5.380 -9.453 1.00 72.19 80 THR A C 1
ATOM 605 O O . THR A 1 80 ? -2.902 -5.794 -8.723 1.00 72.19 80 THR A O 1
ATOM 608 N N . ALA A 1 81 ? -3.896 -5.718 -10.747 1.00 64.25 81 ALA A N 1
ATOM 609 C CA . ALA A 1 81 ? -3.027 -6.691 -11.422 1.00 64.25 81 ALA A CA 1
ATOM 610 C C . ALA A 1 81 ? -1.532 -6.369 -11.243 1.00 64.25 81 ALA A C 1
ATOM 612 O O . ALA A 1 81 ? -0.717 -7.255 -11.007 1.00 64.25 81 ALA A O 1
ATOM 613 N N . ILE A 1 82 ? -1.223 -5.077 -11.228 1.00 57.81 82 ILE A N 1
ATOM 614 C CA . ILE A 1 82 ? 0.101 -4.471 -11.071 1.00 57.81 82 ILE A CA 1
ATOM 615 C C . ILE A 1 82 ? 0.799 -4.863 -9.758 1.00 57.81 82 ILE A C 1
ATOM 617 O O . ILE A 1 82 ? 2.025 -4.928 -9.681 1.00 57.81 82 ILE A O 1
ATOM 621 N N . TYR A 1 83 ? 0.022 -5.106 -8.702 1.00 63.09 83 TYR A N 1
ATOM 622 C CA . TYR A 1 83 ? 0.533 -5.157 -7.333 1.00 63.09 83 TYR A CA 1
ATOM 623 C C . TYR A 1 83 ? 0.486 -6.561 -6.722 1.00 63.09 83 TYR A C 1
ATOM 625 O O . TYR A 1 83 ? 0.922 -6.746 -5.591 1.00 63.09 83 TYR A O 1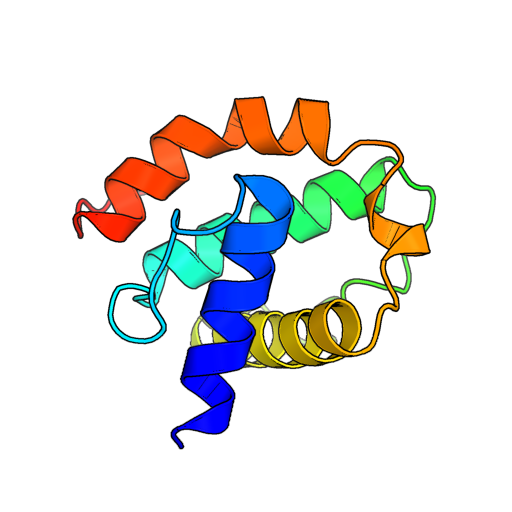
ATOM 633 N N . ASN A 1 84 ? -0.078 -7.553 -7.414 1.00 65.69 84 ASN A N 1
ATOM 634 C CA . ASN A 1 84 ? -0.379 -8.851 -6.805 1.00 65.69 84 ASN A CA 1
ATOM 635 C C . ASN A 1 84 ? 0.836 -9.784 -6.672 1.00 65.69 84 ASN A C 1
ATOM 637 O O . ASN A 1 84 ? 0.887 -10.535 -5.701 1.00 65.69 84 ASN A O 1
ATOM 641 N N . ALA A 1 85 ? 1.828 -9.710 -7.569 1.00 67.62 85 ALA A N 1
ATOM 642 C CA . ALA A 1 85 ? 2.927 -10.685 -7.618 1.00 67.62 85 ALA A CA 1
ATOM 643 C C . ALA A 1 85 ? 3.782 -10.731 -6.333 1.00 67.62 85 ALA A C 1
ATOM 645 O O . ALA A 1 85 ? 4.177 -11.809 -5.898 1.00 67.62 85 ALA A O 1
ATOM 646 N N . CYS A 1 86 ? 4.006 -9.587 -5.671 1.00 74.62 86 CYS A N 1
ATOM 647 C CA . CYS A 1 86 ? 4.843 -9.519 -4.463 1.00 74.62 86 CYS A CA 1
ATOM 648 C C . CYS A 1 86 ? 4.181 -8.906 -3.234 1.00 74.62 86 CYS A C 1
ATOM 650 O O . CYS A 1 86 ? 4.824 -8.789 -2.183 1.00 74.62 86 CYS A O 1
ATOM 652 N N . ARG A 1 87 ? 2.920 -8.473 -3.338 1.00 81.25 87 ARG A N 1
ATOM 653 C CA . ARG A 1 87 ? 2.218 -7.777 -2.250 1.00 81.25 87 ARG A CA 1
ATOM 654 C C . ARG A 1 87 ? 2.297 -8.525 -0.927 1.00 81.25 87 ARG A C 1
ATOM 656 O O . ARG A 1 87 ? 2.486 -7.881 0.096 1.00 81.25 87 ARG A O 1
ATOM 663 N N . GLY A 1 88 ? 2.183 -9.854 -0.941 1.00 80.19 88 GLY A N 1
ATOM 664 C CA . GLY A 1 88 ? 2.264 -10.665 0.275 1.00 80.19 88 GLY A CA 1
ATOM 665 C C . GLY A 1 88 ? 3.609 -10.512 0.991 1.00 80.19 88 GLY A C 1
ATOM 666 O O . GLY A 1 88 ? 3.651 -10.145 2.164 1.00 80.19 88 GLY A O 1
ATOM 667 N N . ALA A 1 89 ? 4.716 -10.716 0.272 1.00 82.12 89 ALA A N 1
ATOM 668 C CA . ALA A 1 89 ? 6.062 -10.624 0.836 1.00 82.12 89 ALA A CA 1
ATOM 669 C C . ALA A 1 89 ? 6.404 -9.199 1.303 1.00 82.12 89 ALA A C 1
ATOM 671 O O . ALA A 1 89 ? 6.944 -9.008 2.395 1.00 82.12 89 ALA A O 1
ATOM 672 N N . VAL A 1 90 ? 6.052 -8.187 0.506 1.00 84.44 90 VAL A N 1
ATOM 673 C CA . VAL A 1 90 ? 6.289 -6.780 0.859 1.00 84.44 90 VAL A CA 1
ATOM 674 C C . VAL A 1 90 ? 5.405 -6.348 2.029 1.00 84.44 90 VAL A C 1
ATOM 676 O O . VAL A 1 90 ? 5.891 -5.712 2.963 1.00 84.44 90 VAL A O 1
ATOM 679 N N . GLY A 1 91 ? 4.136 -6.758 2.039 1.00 83.31 91 GLY A N 1
ATOM 680 C CA . GLY A 1 91 ? 3.210 -6.508 3.140 1.00 83.31 91 GLY A CA 1
ATOM 681 C C . GLY A 1 91 ? 3.758 -7.023 4.469 1.00 83.31 91 GLY A C 1
ATOM 682 O O . GLY A 1 91 ? 3.762 -6.287 5.453 1.00 83.31 91 GLY A O 1
ATOM 683 N N . VAL A 1 92 ? 4.314 -8.238 4.505 1.00 86.12 92 VAL A N 1
ATOM 684 C CA . VAL A 1 92 ? 4.946 -8.780 5.722 1.00 86.12 92 VAL A CA 1
ATOM 685 C C . VAL A 1 92 ? 6.135 -7.925 6.172 1.00 86.12 92 VAL A C 1
ATOM 687 O O . VAL A 1 92 ? 6.195 -7.550 7.342 1.00 86.12 92 VAL A O 1
ATOM 690 N N . ARG A 1 93 ? 7.038 -7.549 5.255 1.00 85.62 93 ARG A N 1
ATOM 691 C CA . ARG A 1 93 ? 8.240 -6.748 5.573 1.00 85.62 93 ARG A CA 1
ATOM 692 C C . ARG A 1 93 ? 7.918 -5.377 6.172 1.00 85.62 93 ARG A C 1
ATOM 694 O O . ARG A 1 93 ? 8.655 -4.895 7.026 1.00 85.62 93 ARG A O 1
ATOM 701 N N . TYR A 1 94 ? 6.830 -4.753 5.729 1.00 87.38 94 TYR A N 1
ATOM 702 C CA . TYR A 1 94 ? 6.460 -3.392 6.131 1.00 87.38 94 TYR A CA 1
ATOM 703 C C . TYR A 1 94 ? 5.399 -3.331 7.238 1.00 87.38 94 TYR A C 1
ATOM 705 O O . TYR A 1 94 ? 5.100 -2.242 7.729 1.00 87.38 94 TYR A O 1
ATOM 713 N N . LYS A 1 95 ? 4.846 -4.472 7.674 1.00 87.56 95 LYS A N 1
ATOM 714 C CA . LYS A 1 95 ? 3.738 -4.524 8.643 1.00 87.56 95 LYS A CA 1
ATOM 715 C C . LYS A 1 95 ? 4.061 -3.828 9.969 1.00 87.56 95 LYS A C 1
ATOM 717 O O . LYS A 1 95 ? 3.249 -3.041 10.447 1.00 87.56 95 LYS A O 1
ATOM 722 N N . SER A 1 96 ? 5.237 -4.082 10.545 1.00 86.88 96 SER A N 1
ATOM 723 C CA . SER A 1 96 ? 5.635 -3.463 11.820 1.00 86.88 96 SER A CA 1
ATOM 724 C C . SER A 1 96 ? 5.772 -1.945 11.689 1.00 86.88 96 SER A C 1
ATOM 726 O O . SER A 1 96 ? 5.135 -1.210 12.439 1.00 86.88 96 SER A O 1
ATOM 728 N N . LYS A 1 97 ? 6.484 -1.479 10.651 1.00 87.12 97 LYS A N 1
ATOM 729 C CA . LYS A 1 97 ? 6.649 -0.046 10.354 1.00 87.12 97 LYS A CA 1
ATOM 730 C C . LYS A 1 97 ? 5.311 0.657 10.133 1.00 87.12 97 LYS A C 1
ATOM 732 O O . LYS A 1 97 ? 5.130 1.796 10.552 1.00 87.12 97 LYS A O 1
ATOM 737 N N . LEU A 1 98 ? 4.366 -0.012 9.472 1.00 89.69 98 LEU A N 1
ATOM 738 C CA . LEU A 1 98 ? 3.029 0.532 9.266 1.00 89.69 98 LEU A CA 1
ATOM 739 C C . LEU A 1 98 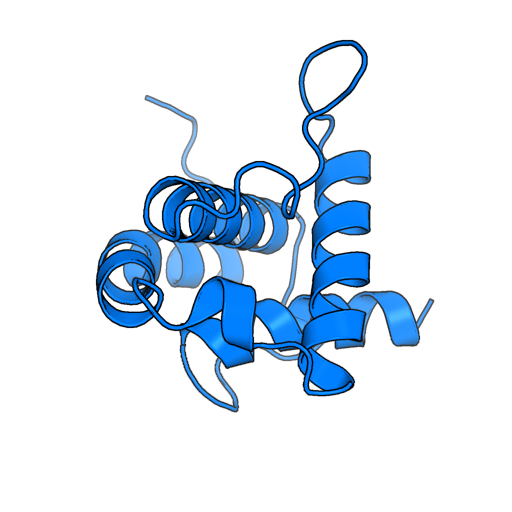? 2.281 0.680 10.589 1.00 89.69 98 LEU A C 1
ATOM 741 O O . LEU A 1 98 ? 1.701 1.733 10.828 1.00 89.69 98 LEU A O 1
ATOM 745 N N . ASN A 1 99 ? 2.267 -0.357 11.427 1.00 88.25 99 ASN A N 1
ATOM 746 C CA . ASN A 1 99 ? 1.555 -0.314 12.702 1.00 88.25 99 ASN A CA 1
ATOM 747 C C . ASN A 1 99 ? 2.106 0.801 13.599 1.00 88.25 99 ASN A C 1
ATOM 749 O O . ASN A 1 99 ? 1.332 1.577 14.154 1.00 88.25 99 ASN A O 1
ATOM 753 N N . GLU A 1 100 ? 3.429 0.935 13.676 1.00 86.12 100 GLU A N 1
ATOM 754 C CA . GLU A 1 100 ? 4.098 2.041 14.373 1.00 86.12 100 GLU A 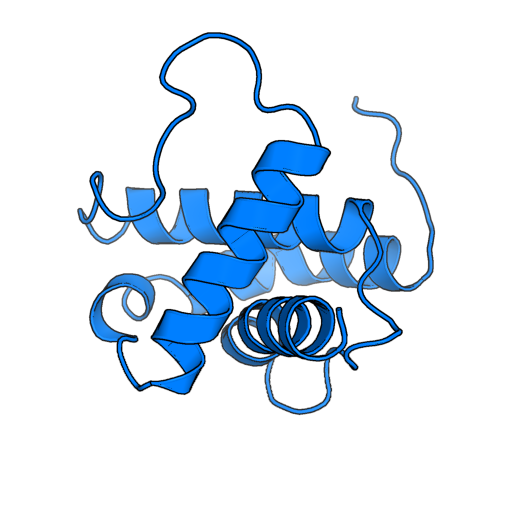CA 1
ATOM 755 C C . GLU A 1 100 ? 3.670 3.401 13.813 1.00 86.12 100 GLU A C 1
ATOM 757 O O . GLU A 1 100 ? 3.252 4.285 14.566 1.00 86.12 100 GLU A O 1
ATOM 762 N N . ALA A 1 101 ? 3.680 3.544 12.485 1.00 87.06 101 ALA A N 1
ATOM 763 C CA . ALA A 1 101 ? 3.258 4.768 11.822 1.00 87.06 101 ALA A CA 1
ATOM 764 C C . ALA A 1 101 ? 1.783 5.100 12.093 1.00 87.06 101 ALA A C 1
ATOM 766 O O . ALA A 1 101 ? 1.465 6.256 12.365 1.00 87.06 101 ALA A O 1
ATOM 767 N N . LEU A 1 102 ? 0.881 4.115 12.069 1.00 85.94 102 LEU A N 1
ATOM 768 C CA . LEU A 1 102 ? -0.544 4.288 12.382 1.00 85.94 102 LEU A CA 1
ATOM 769 C C . LEU A 1 102 ? -0.774 4.696 13.844 1.00 85.94 102 LEU A C 1
ATOM 771 O O . LEU A 1 102 ? -1.683 5.478 14.114 1.00 85.94 102 LEU A O 1
ATOM 775 N N . MET A 1 103 ? 0.071 4.231 14.767 1.00 86.38 103 MET A N 1
ATOM 776 C CA . MET A 1 103 ? 0.071 4.648 16.177 1.00 86.38 103 MET A CA 1
ATOM 777 C C . MET A 1 103 ? 0.711 6.029 16.403 1.00 86.38 103 MET A C 1
ATOM 779 O O . MET A 1 103 ? 0.688 6.541 17.519 1.00 86.38 103 MET A O 1
ATOM 783 N N . GLY A 1 104 ? 1.273 6.652 15.362 1.00 81.50 104 GLY A N 1
ATOM 784 C CA . GLY A 1 104 ? 1.931 7.957 15.455 1.00 81.50 104 GLY A CA 1
ATOM 785 C C . GLY A 1 104 ? 3.363 7.904 15.996 1.00 81.50 104 GLY A C 1
ATOM 786 O O . GLY A 1 104 ? 3.933 8.952 16.302 1.00 81.50 104 GLY A O 1
ATOM 787 N N . ILE A 1 105 ? 3.959 6.713 16.086 1.00 76.56 105 ILE A N 1
ATOM 788 C CA . ILE A 1 105 ? 5.347 6.522 16.508 1.00 76.56 105 ILE A CA 1
ATOM 789 C C . ILE A 1 105 ? 6.248 6.831 15.304 1.00 76.56 105 ILE A C 1
ATOM 791 O O . ILE A 1 105 ? 6.157 6.191 14.256 1.00 76.56 105 ILE A O 1
ATOM 795 N N . LYS A 1 106 ? 7.094 7.861 15.427 1.00 59.31 106 LYS A N 1
ATOM 796 C CA . LYS A 1 106 ? 8.057 8.253 14.388 1.00 59.31 106 LYS A CA 1
ATOM 797 C C . LYS A 1 106 ? 9.380 7.531 14.629 1.00 59.31 106 LYS A C 1
ATOM 799 O O . LYS A 1 106 ? 9.986 7.724 15.676 1.00 59.31 106 LYS A O 1
ATOM 804 N N . HIS A 1 107 ? 9.847 6.754 13.655 1.00 51.59 107 HIS A N 1
ATOM 805 C CA . HIS A 1 107 ? 11.243 6.326 13.618 1.00 51.59 107 HIS A CA 1
ATOM 806 C C . HIS A 1 107 ? 12.038 7.408 12.881 1.00 51.59 107 HIS A C 1
ATOM 808 O O . HIS A 1 107 ? 11.838 7.619 11.681 1.00 51.59 107 HIS A O 1
ATOM 814 N N . GLU A 1 108 ? 12.879 8.144 13.607 1.00 45.97 108 GLU A N 1
ATOM 815 C CA . GLU A 1 108 ? 13.918 8.961 12.985 1.00 45.97 108 GLU A CA 1
ATOM 816 C C . GLU A 1 108 ? 14.852 8.004 12.236 1.00 45.97 108 GLU A C 1
ATOM 818 O O . GLU A 1 108 ? 15.206 6.938 12.735 1.00 45.97 108 GLU A O 1
ATOM 823 N N . ARG A 1 109 ? 15.114 8.317 10.970 1.00 47.59 109 ARG A N 1
ATOM 824 C CA . ARG A 1 109 ? 15.806 7.441 10.024 1.00 47.59 109 ARG A CA 1
ATOM 825 C C . ARG A 1 109 ? 17.221 7.148 10.565 1.00 47.59 109 ARG A C 1
ATOM 827 O O . ARG A 1 109 ? 18.007 8.086 10.645 1.00 47.59 109 ARG A O 1
ATOM 834 N N . MET A 1 110 ? 17.528 5.898 10.940 1.00 37.41 110 MET A N 1
ATOM 835 C CA . MET A 1 110 ? 18.922 5.418 10.964 1.00 37.41 110 MET A CA 1
ATOM 836 C C . MET A 1 110 ? 19.442 5.302 9.532 1.00 37.41 110 MET A C 1
ATOM 838 O O . MET A 1 110 ? 18.638 4.899 8.655 1.00 37.41 110 MET A O 1
#

Sequence (110 aa):
MKYGMLCRAAVINYFWGQGTATPQSVNEQAALVAYEALEQANVCSDSMDLVPRPTYGAANVKWVVKQVAKIGKRVMSGDTAIYNACRGAVGVRYKSKLNEALMGIKHERM

Radius of gyration: 12.83 Å; chains: 1; bounding box: 32×27×31 Å

Secondary structure (DSSP, 8-state):
-HHHHHHHHHHHHHHH-TTS--TTT--HHHHHHHHHHHHHHHHTTT-TTSSPPPSSSS--HHHHHHHHHHHHHHHHTT--GGGTTTHHHHHHHHHHHHHHHHTT------